Protein AF-A0A2D7PDH9-F1 (afdb_monomer)

Structure (mmCIF, N/CA/C/O backbone):
data_AF-A0A2D7PDH9-F1
#
_entry.id   AF-A0A2D7PDH9-F1
#
loop_
_atom_site.group_PDB
_atom_site.id
_atom_site.type_symbol
_atom_site.label_atom_id
_atom_site.label_alt_id
_atom_site.label_comp_id
_atom_site.label_asym_id
_atom_site.label_entity_id
_atom_site.label_seq_id
_atom_site.pdbx_PDB_ins_code
_atom_site.Cartn_x
_atom_site.Cartn_y
_atom_site.Cartn_z
_atom_site.occupancy
_atom_site.B_iso_or_equiv
_atom_site.auth_seq_id
_atom_site.auth_comp_id
_atom_site.auth_asym_id
_atom_site.auth_atom_id
_atom_site.pdbx_PDB_model_num
ATOM 1 N N . MET A 1 1 ? -12.455 -5.033 5.925 1.00 87.38 1 MET A N 1
ATOM 2 C CA . MET A 1 1 ? -11.081 -4.514 6.078 1.00 87.38 1 MET A CA 1
ATOM 3 C C . MET A 1 1 ? -10.428 -4.506 4.713 1.00 87.38 1 MET A C 1
ATOM 5 O O . MET A 1 1 ? -10.853 -5.300 3.883 1.00 87.38 1 MET A O 1
ATOM 9 N N . GLY A 1 2 ? -9.470 -3.625 4.465 1.00 92.81 2 GLY A N 1
ATOM 10 C CA . GLY A 1 2 ? -8.791 -3.594 3.174 1.00 92.81 2 GLY A CA 1
ATOM 11 C C . GLY A 1 2 ? -7.901 -2.378 2.990 1.00 92.81 2 GLY A C 1
ATOM 12 O O . GLY A 1 2 ? -7.930 -1.445 3.798 1.00 92.81 2 GLY A O 1
ATOM 13 N N . TRP A 1 3 ? -7.129 -2.418 1.910 1.00 94.12 3 TRP A N 1
ATOM 14 C CA . TRP A 1 3 ? -6.272 -1.325 1.483 1.00 94.12 3 TRP A CA 1
ATOM 15 C C . TRP A 1 3 ? -7.076 -0.176 0.893 1.00 94.12 3 TRP A C 1
ATOM 17 O O . TRP A 1 3 ? -8.004 -0.366 0.110 1.00 94.12 3 TRP A O 1
ATOM 27 N N . VAL A 1 4 ? -6.661 1.032 1.238 1.00 94.81 4 VAL A N 1
ATOM 28 C CA . VAL A 1 4 ? -7.054 2.261 0.564 1.00 94.81 4 VAL A CA 1
ATOM 29 C C . VAL A 1 4 ? -5.776 2.918 0.082 1.00 94.81 4 VAL A C 1
ATOM 31 O O . VAL A 1 4 ? -4.999 3.416 0.892 1.00 94.81 4 VAL A O 1
ATOM 34 N N . ILE A 1 5 ? -5.546 2.899 -1.230 1.00 94.19 5 ILE A N 1
ATOM 35 C CA . ILE A 1 5 ? -4.394 3.571 -1.830 1.00 94.19 5 ILE A CA 1
ATOM 36 C C . ILE A 1 5 ? -4.623 5.080 -1.741 1.00 94.19 5 ILE A C 1
ATOM 38 O O . ILE A 1 5 ? -5.625 5.593 -2.235 1.00 94.19 5 ILE A O 1
ATOM 42 N N . VAL A 1 6 ? -3.711 5.778 -1.069 1.00 95.06 6 VAL A N 1
ATOM 43 C CA . VAL A 1 6 ? -3.793 7.223 -0.820 1.00 95.06 6 VAL A CA 1
ATOM 44 C C . VAL A 1 6 ? -3.015 7.986 -1.880 1.00 95.06 6 VAL A C 1
ATOM 46 O O . VAL A 1 6 ? -3.506 8.972 -2.421 1.00 95.06 6 VAL A O 1
ATOM 49 N N . ASN A 1 7 ? -1.793 7.542 -2.169 1.00 94.75 7 ASN A N 1
ATOM 50 C CA . ASN A 1 7 ? -0.933 8.168 -3.161 1.00 94.75 7 ASN A CA 1
ATOM 51 C C . ASN A 1 7 ? 0.012 7.142 -3.787 1.00 94.75 7 ASN A C 1
ATOM 53 O O . ASN A 1 7 ? 0.399 6.169 -3.141 1.00 94.75 7 ASN A O 1
ATOM 57 N N . MET A 1 8 ? 0.420 7.401 -5.026 1.00 94.81 8 MET A N 1
ATOM 58 C CA . MET A 1 8 ? 1.429 6.617 -5.727 1.00 94.81 8 MET A CA 1
ATOM 59 C C . MET A 1 8 ? 2.386 7.538 -6.469 1.00 94.81 8 MET A C 1
ATOM 61 O O . MET A 1 8 ? 1.970 8.537 -7.056 1.00 94.81 8 MET A O 1
ATOM 65 N N . THR A 1 9 ? 3.660 7.164 -6.498 1.00 94.75 9 THR A N 1
ATOM 66 C CA . THR A 1 9 ? 4.702 7.910 -7.203 1.00 94.75 9 THR A CA 1
ATOM 67 C C . THR A 1 9 ? 5.213 7.093 -8.386 1.00 94.75 9 THR A C 1
ATOM 69 O O . THR A 1 9 ? 5.722 5.980 -8.218 1.00 94.75 9 THR A O 1
ATOM 72 N N . ARG A 1 10 ? 5.085 7.663 -9.592 1.00 94.44 10 ARG A N 1
ATOM 73 C CA . ARG A 1 10 ? 5.621 7.121 -10.852 1.00 94.44 10 ARG A CA 1
ATOM 74 C C . ARG A 1 10 ? 7.084 7.518 -11.002 1.00 94.44 10 ARG A C 1
ATOM 76 O O . ARG A 1 10 ? 7.435 8.679 -10.795 1.00 94.44 10 ARG A O 1
ATOM 83 N N . ASN A 1 11 ? 7.925 6.593 -11.445 1.00 92.19 11 ASN A N 1
ATOM 84 C CA . ASN A 1 11 ? 9.259 6.931 -11.907 1.00 92.19 11 ASN A CA 1
ATOM 85 C C . ASN A 1 11 ? 9.179 7.665 -13.250 1.00 92.19 11 ASN A C 1
ATOM 87 O O . ASN A 1 11 ? 8.713 7.116 -14.246 1.00 92.19 11 ASN A O 1
ATOM 91 N N 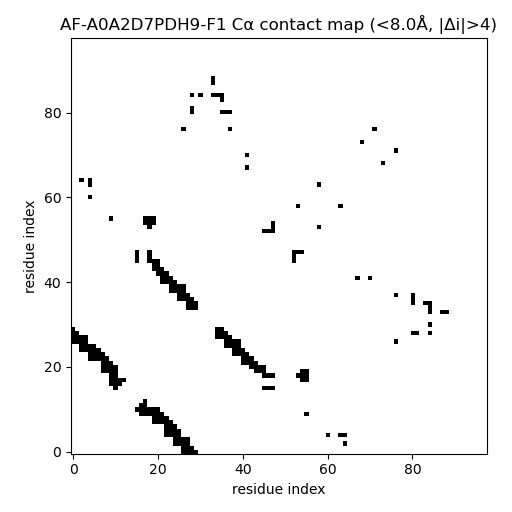. THR A 1 12 ? 9.668 8.897 -13.301 1.00 92.06 12 THR A N 1
ATOM 92 C CA . THR A 1 12 ? 9.619 9.737 -14.505 1.00 92.06 12 THR A CA 1
ATOM 93 C C . THR A 1 12 ? 10.931 9.752 -15.292 1.00 92.06 12 THR A C 1
ATOM 95 O O . THR A 1 12 ? 10.995 10.387 -16.346 1.00 92.06 12 THR A O 1
ATOM 98 N N . SER A 1 13 ? 11.973 9.046 -14.833 1.00 88.94 13 SER A N 1
ATOM 99 C CA . SER A 1 13 ? 13.305 9.095 -15.450 1.00 88.94 13 SER A CA 1
ATOM 100 C C . SER A 1 13 ? 14.073 7.766 -15.390 1.00 88.94 13 SER A C 1
ATOM 102 O O . SER A 1 13 ? 13.770 6.873 -14.601 1.00 88.94 13 SER A O 1
ATOM 104 N N . GLY A 1 14 ? 15.101 7.639 -16.233 1.00 84.38 14 GLY A N 1
ATOM 105 C CA . GLY A 1 14 ? 16.019 6.499 -16.210 1.00 84.38 14 GLY A CA 1
ATOM 106 C C . GLY A 1 14 ? 15.482 5.213 -16.866 1.00 84.38 14 GLY A C 1
ATOM 107 O O . GLY A 1 14 ? 14.459 5.234 -17.549 1.00 84.38 14 GLY A O 1
ATOM 108 N N . PRO A 1 15 ? 16.194 4.083 -16.699 1.00 79.81 15 PRO A N 1
ATOM 109 C CA . PRO A 1 15 ? 15.923 2.830 -17.418 1.00 79.81 15 PRO A CA 1
ATOM 110 C C . PRO A 1 15 ? 14.609 2.140 -17.019 1.00 79.81 15 PRO A C 1
ATOM 112 O O . PRO A 1 15 ? 14.073 1.366 -17.813 1.00 79.81 15 PRO A O 1
ATOM 115 N N . GLN A 1 16 ? 14.095 2.460 -15.826 1.00 86.00 16 GLN A N 1
ATOM 116 C CA . GLN A 1 16 ? 12.861 1.929 -15.233 1.00 86.00 16 GLN A CA 1
ATOM 117 C C . GLN A 1 16 ? 11.749 2.988 -15.204 1.00 86.00 16 GLN A C 1
ATOM 119 O O . GLN A 1 16 ? 10.954 3.070 -14.261 1.00 86.00 16 GLN A O 1
ATOM 124 N N . LYS A 1 17 ? 11.764 3.881 -16.201 1.00 86.62 17 LYS A N 1
ATOM 125 C CA . LYS A 1 17 ? 10.731 4.894 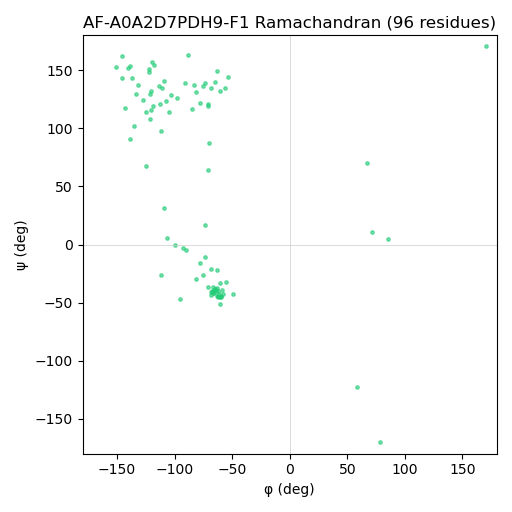-16.403 1.00 86.62 17 LYS A CA 1
ATOM 126 C C . LYS A 1 17 ? 9.361 4.215 -16.467 1.00 86.62 17 LYS A C 1
ATOM 128 O O . LYS A 1 17 ? 9.231 3.120 -17.003 1.00 86.62 17 LYS A O 1
ATOM 133 N N . ASP A 1 18 ? 8.356 4.891 -15.928 1.00 86.38 18 ASP A N 1
ATOM 134 C CA . ASP A 1 18 ? 6.958 4.461 -15.909 1.00 86.38 18 ASP A CA 1
ATOM 135 C C . ASP A 1 18 ? 6.643 3.284 -14.972 1.00 86.38 18 ASP A C 1
ATOM 137 O O . ASP A 1 18 ? 5.527 2.771 -14.986 1.00 86.38 18 ASP A O 1
ATOM 141 N N . GLY A 1 19 ? 7.582 2.900 -14.106 1.00 88.88 19 GLY A N 1
ATOM 142 C CA . GLY A 1 19 ? 7.324 2.004 -12.980 1.00 88.88 19 GLY A CA 1
ATOM 143 C C . GLY A 1 19 ? 6.886 2.743 -11.709 1.00 88.88 19 GLY A C 1
ATOM 144 O O . GLY A 1 19 ? 7.092 3.95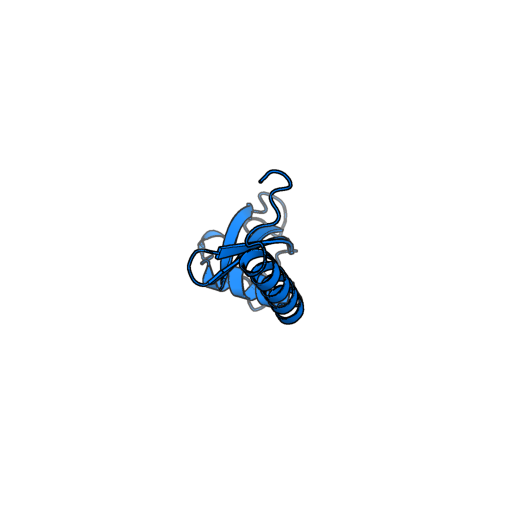0 -11.57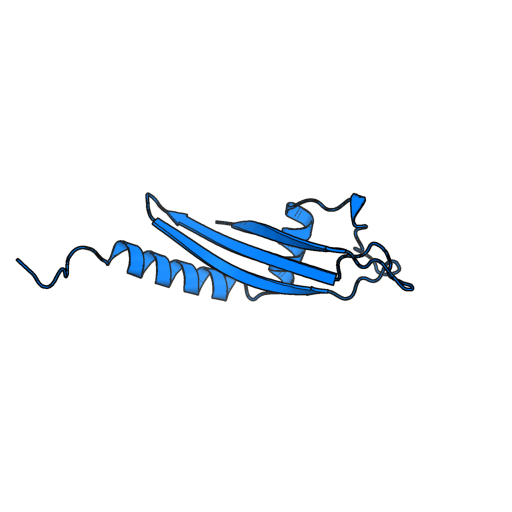5 1.00 88.88 19 GLY A O 1
ATOM 145 N N . VAL A 1 20 ? 6.300 2.024 -10.751 1.00 91.88 20 VAL A N 1
ATOM 146 C CA . VAL A 1 20 ? 5.958 2.562 -9.420 1.00 91.88 20 VAL A CA 1
ATOM 147 C C . VAL A 1 20 ? 7.191 2.539 -8.524 1.00 91.88 20 VAL A C 1
ATOM 149 O O . VAL A 1 20 ? 7.847 1.506 -8.425 1.00 91.88 20 VAL A O 1
ATOM 152 N N . ILE A 1 21 ? 7.489 3.653 -7.853 1.00 93.75 21 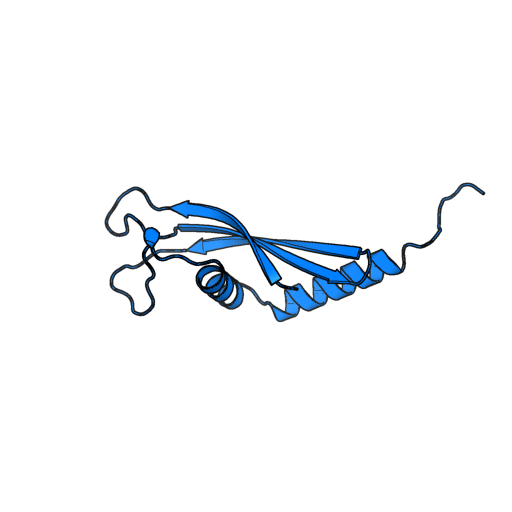ILE A N 1
ATOM 153 C CA . ILE A 1 21 ? 8.613 3.745 -6.901 1.00 93.75 21 ILE A CA 1
ATOM 154 C C . ILE A 1 21 ? 8.169 3.916 -5.455 1.00 93.75 21 ILE A C 1
ATOM 156 O O . ILE A 1 21 ? 8.890 3.511 -4.548 1.00 93.75 21 ILE A O 1
ATOM 160 N N . GLU A 1 22 ? 6.990 4.487 -5.219 1.00 94.19 22 GLU A N 1
ATOM 161 C CA . GLU A 1 22 ? 6.461 4.674 -3.868 1.00 94.19 22 GLU A CA 1
ATOM 162 C C . GLU A 1 22 ? 4.939 4.527 -3.863 1.00 94.19 22 GLU A C 1
ATOM 164 O O . GLU A 1 22 ? 4.261 4.960 -4.800 1.00 94.19 22 GLU A O 1
ATOM 169 N N . VAL A 1 23 ? 4.408 3.931 -2.796 1.00 95.88 23 VAL A N 1
ATOM 170 C CA . VAL A 1 23 ? 2.972 3.806 -2.529 1.00 95.88 23 VAL A CA 1
ATOM 171 C C . VAL A 1 23 ? 2.708 4.184 -1.077 1.00 95.88 23 VAL A C 1
ATOM 173 O O . VAL A 1 23 ? 3.332 3.653 -0.159 1.00 95.88 23 VAL A O 1
ATOM 176 N N . THR A 1 24 ? 1.746 5.078 -0.873 1.00 95.00 24 THR A N 1
ATOM 177 C CA . THR A 1 24 ? 1.158 5.361 0.437 1.00 95.00 24 THR A CA 1
ATOM 178 C C . THR A 1 24 ? -0.241 4.769 0.456 1.00 95.00 24 THR A C 1
ATOM 180 O O . THR A 1 24 ? -1.070 5.126 -0.384 1.00 95.00 24 THR A O 1
ATOM 183 N N . ALA A 1 25 ? -0.523 3.891 1.413 1.00 95.38 25 ALA A N 1
ATOM 184 C CA . ALA A 1 25 ? -1.831 3.267 1.565 1.00 95.38 25 ALA A CA 1
ATOM 185 C C . ALA A 1 25 ? -2.226 3.151 3.038 1.00 95.38 25 ALA A C 1
ATOM 187 O O . ALA A 1 25 ? -1.376 3.012 3.910 1.00 95.38 25 ALA A O 1
ATOM 188 N N . ASP A 1 26 ? -3.525 3.164 3.313 1.00 94.69 26 ASP A N 1
ATOM 189 C CA . ASP A 1 26 ? -4.077 2.856 4.628 1.00 94.69 26 ASP A CA 1
ATOM 190 C C . ASP A 1 26 ? -4.669 1.451 4.620 1.00 94.69 26 ASP A C 1
ATOM 192 O O . ASP A 1 26 ? -5.547 1.161 3.804 1.00 94.69 26 ASP A O 1
ATOM 196 N N . TYR A 1 27 ? -4.291 0.604 5.577 1.00 95.06 27 TYR A N 1
ATOM 197 C CA . TYR A 1 27 ? -5.086 -0.586 5.867 1.00 95.06 27 TYR A CA 1
ATOM 198 C C . TYR A 1 27 ? -6.200 -0.214 6.842 1.00 95.06 27 TYR A C 1
ATOM 200 O O . TYR A 1 27 ? -5.930 0.228 7.961 1.00 95.06 27 TYR A O 1
ATOM 208 N N . LYS A 1 28 ? -7.461 -0.344 6.420 1.00 94.56 28 LYS A N 1
ATOM 209 C CA . LYS A 1 28 ? -8.631 0.075 7.206 1.00 94.56 28 LYS A CA 1
ATOM 210 C C . LYS A 1 28 ? -9.417 -1.115 7.728 1.00 94.56 28 LYS A C 1
ATOM 212 O O . LYS A 1 28 ? -9.667 -2.082 7.009 1.00 94.56 28 LYS A O 1
ATOM 217 N N . MET A 1 29 ? -9.898 -0.999 8.960 1.00 93.88 29 MET A N 1
ATOM 218 C CA . MET A 1 29 ? -10.854 -1.917 9.568 1.00 93.88 29 MET A CA 1
ATOM 219 C C . MET A 1 29 ? -12.033 -1.121 10.126 1.00 93.88 29 MET A C 1
ATOM 221 O O . MET A 1 29 ? -11.858 -0.218 10.943 1.00 93.88 29 MET A O 1
ATOM 225 N N . THR A 1 30 ? -13.236 -1.477 9.684 1.00 92.94 30 THR A N 1
ATOM 226 C CA . THR A 1 30 ? -14.492 -0.872 10.130 1.00 92.94 30 THR A CA 1
ATOM 227 C C . THR A 1 30 ? -15.362 -1.951 10.747 1.00 92.94 30 THR A C 1
ATOM 229 O O . THR A 1 30 ? -15.551 -3.009 10.147 1.00 92.94 30 THR A O 1
ATOM 232 N N . GLU A 1 31 ? -15.908 -1.674 11.925 1.00 90.88 31 GLU A N 1
ATOM 233 C CA . GLU A 1 31 ? -16.896 -2.529 12.573 1.00 90.88 31 GLU A CA 1
ATOM 234 C C . GLU A 1 31 ? -17.933 -1.667 13.296 1.00 90.88 31 GLU A C 1
ATOM 236 O O . GLU A 1 31 ? -17.615 -0.904 14.216 1.00 90.88 31 GLU A O 1
ATOM 241 N N . GLY A 1 32 ? -19.189 -1.764 12.857 1.00 89.00 32 GLY A N 1
ATOM 242 C CA . GLY A 1 32 ? -20.247 -0.859 13.300 1.00 89.00 32 GLY A CA 1
ATOM 243 C C . GLY A 1 32 ? -19.896 0.599 12.989 1.00 89.00 32 GLY A C 1
ATOM 244 O O . GLY A 1 32 ? -19.639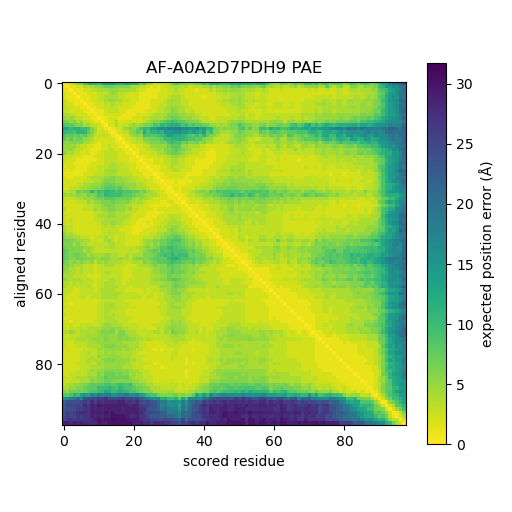 0.949 11.841 1.00 89.00 32 GLY A O 1
ATOM 245 N N . GLN A 1 33 ? -19.873 1.448 14.020 1.00 89.25 33 GLN A N 1
ATOM 246 C CA . GLN A 1 33 ? -19.548 2.878 13.904 1.00 89.25 33 GLN A CA 1
ATOM 247 C C . GLN A 1 33 ? -18.055 3.193 14.077 1.00 89.25 33 GLN A C 1
ATOM 249 O O . GLN A 1 33 ? -17.647 4.343 13.927 1.00 89.25 33 GLN A O 1
ATOM 254 N N . HIS A 1 34 ? -17.230 2.201 14.410 1.00 89.38 34 H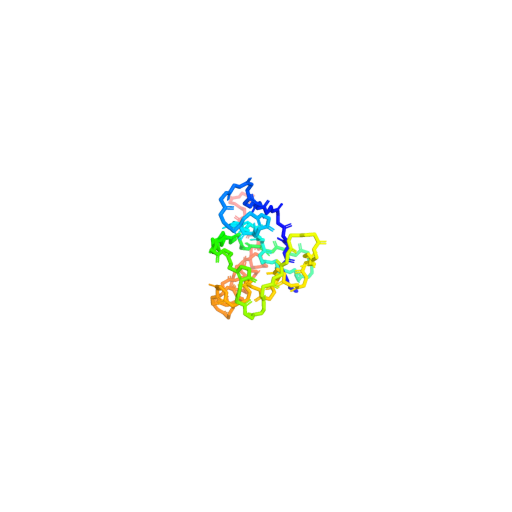IS A N 1
ATOM 255 C CA . HIS A 1 34 ? -15.812 2.421 14.657 1.00 89.38 34 HIS A CA 1
ATOM 256 C C . HIS A 1 34 ? -15.007 2.075 13.408 1.00 89.38 34 HIS A C 1
ATOM 258 O O . HIS A 1 34 ? -15.110 0.969 12.881 1.00 89.38 34 HIS A O 1
ATOM 264 N N . THR A 1 35 ? -14.186 3.021 12.955 1.00 92.56 35 THR A N 1
ATOM 265 C CA . THR A 1 35 ? -13.202 2.802 11.892 1.00 92.56 35 THR A CA 1
ATOM 266 C C . THR A 1 35 ? -11.820 3.122 12.433 1.00 92.56 35 THR A C 1
ATOM 268 O O . THR A 1 35 ? -11.609 4.184 13.013 1.00 92.56 35 THR A O 1
ATOM 271 N N . VAL A 1 36 ? -10.890 2.194 12.244 1.00 93.12 36 VAL A N 1
ATOM 272 C CA . VAL A 1 36 ? -9.470 2.358 12.554 1.00 93.12 36 VAL A CA 1
ATOM 273 C C . VAL A 1 36 ? -8.661 2.118 11.287 1.00 93.12 36 VAL A C 1
ATOM 275 O O . VAL A 1 36 ? -9.061 1.330 10.425 1.00 93.12 36 VAL A O 1
ATOM 278 N N . SER A 1 37 ? -7.532 2.803 11.156 1.00 94.38 37 SER A N 1
ATOM 279 C CA . SER A 1 37 ? -6.636 2.651 10.015 1.00 94.38 37 SER A CA 1
ATOM 280 C C . SER A 1 37 ? -5.180 2.644 10.450 1.00 94.38 37 SER A C 1
ATOM 282 O O . SER A 1 37 ? -4.833 3.204 11.492 1.00 94.38 37 SER A O 1
ATOM 284 N N . HIS A 1 38 ? -4.340 1.995 9.651 1.00 93.88 38 HIS A N 1
ATOM 285 C CA . HIS A 1 38 ? -2.894 2.017 9.811 1.00 93.88 38 HIS A CA 1
ATOM 286 C C . HIS A 1 38 ? -2.253 2.492 8.500 1.00 93.88 38 HIS A C 1
ATOM 288 O O . HIS A 1 38 ? -2.396 1.789 7.493 1.00 93.88 38 HIS A O 1
ATOM 294 N N . PRO A 1 39 ? -1.597 3.667 8.488 1.00 93.50 39 PRO A N 1
ATOM 295 C CA . PRO A 1 39 ? -0.926 4.178 7.302 1.00 93.50 39 PRO A CA 1
ATOM 296 C C . PRO A 1 39 ? 0.376 3.419 7.070 1.00 93.50 39 PRO A C 1
ATOM 298 O O . PRO A 1 39 ? 1.144 3.171 8.000 1.00 93.50 39 PRO A O 1
ATOM 301 N N . ILE A 1 40 ? 0.631 3.066 5.818 1.00 94.31 40 ILE A N 1
ATOM 302 C CA . ILE A 1 40 ? 1.796 2.304 5.392 1.00 94.31 40 ILE A CA 1
ATOM 303 C C . ILE A 1 40 ? 2.416 3.005 4.194 1.00 94.31 40 ILE A C 1
ATOM 305 O O . ILE A 1 40 ? 1.731 3.481 3.286 1.00 94.31 40 ILE A O 1
ATOM 309 N N . PHE A 1 41 ? 3.741 3.065 4.224 1.00 94.81 41 PHE A N 1
ATOM 310 C CA . PHE A 1 41 ? 4.556 3.645 3.178 1.00 94.81 41 PHE A CA 1
ATOM 311 C C . PHE A 1 41 ? 5.507 2.580 2.641 1.00 94.81 41 PHE A C 1
ATOM 313 O O . PHE A 1 41 ? 6.362 2.070 3.371 1.00 94.81 41 PHE A O 1
ATOM 320 N N . ALA A 1 42 ? 5.329 2.237 1.369 1.00 94.06 42 ALA A N 1
ATOM 321 C CA . ALA A 1 42 ? 6.108 1.226 0.677 1.00 94.06 42 ALA A CA 1
ATOM 322 C C . ALA A 1 42 ? 6.954 1.864 -0.424 1.00 94.06 42 ALA A C 1
ATOM 324 O O . ALA A 1 42 ? 6.476 2.716 -1.178 1.00 94.06 42 ALA A O 1
ATOM 325 N N . LYS A 1 43 ? 8.217 1.438 -0.514 1.00 93.19 43 LYS A N 1
ATOM 326 C CA . LYS A 1 43 ? 9.125 1.812 -1.600 1.00 93.19 43 LYS A CA 1
ATOM 327 C C . LYS A 1 43 ? 9.411 0.603 -2.469 1.00 93.19 43 LYS A C 1
ATOM 329 O O . LYS A 1 43 ? 9.735 -0.467 -1.961 1.00 93.19 43 LYS A O 1
ATOM 334 N N . PHE A 1 44 ? 9.356 0.810 -3.774 1.00 90.44 44 PHE A N 1
ATOM 335 C CA . PHE A 1 44 ? 9.584 -0.216 -4.776 1.00 90.44 44 PHE A CA 1
ATOM 336 C C . PHE A 1 44 ? 10.724 0.199 -5.698 1.00 90.44 44 PHE A C 1
ATOM 338 O O . PHE A 1 44 ? 10.976 1.380 -5.933 1.00 90.44 44 PHE A O 1
ATOM 345 N N . THR A 1 45 ? 11.427 -0.797 -6.224 1.00 89.94 45 THR A N 1
ATOM 346 C CA . THR A 1 45 ? 12.386 -0.610 -7.314 1.00 89.94 45 THR A CA 1
ATOM 347 C C . THR A 1 45 ? 11.798 -1.309 -8.533 1.00 89.94 45 THR A C 1
ATOM 349 O O . THR A 1 45 ? 11.870 -2.537 -8.596 1.00 89.94 45 THR A O 1
ATOM 352 N N . PRO A 1 46 ? 11.133 -0.577 -9.443 1.00 87.44 46 PRO A N 1
ATOM 353 C CA . PRO A 1 46 ? 10.491 -1.193 -10.590 1.00 87.44 46 PRO A CA 1
ATOM 354 C C . PRO A 1 46 ? 11.544 -1.825 -11.494 1.00 87.44 46 PRO A C 1
ATOM 356 O O . PRO A 1 46 ? 12.604 -1.240 -11.715 1.00 87.44 46 PRO A O 1
ATOM 359 N N . ASP A 1 47 ? 11.230 -3.006 -12.015 1.00 89.88 47 ASP A N 1
ATOM 360 C CA . ASP A 1 47 ? 12.067 -3.701 -12.981 1.00 89.88 47 ASP A CA 1
ATOM 361 C C . ASP A 1 47 ? 11.213 -4.256 -14.117 1.00 89.88 47 ASP A C 1
ATOM 363 O O . ASP A 1 47 ? 10.529 -5.263 -13.949 1.00 89.88 47 ASP A O 1
ATOM 367 N N . LYS A 1 48 ? 11.229 -3.570 -15.262 1.00 88.25 48 LYS A N 1
ATOM 368 C CA . LYS A 1 48 ? 10.420 -3.905 -16.441 1.00 88.25 48 LYS A CA 1
ATOM 369 C C . LYS A 1 48 ? 10.752 -5.267 -17.053 1.00 88.25 48 LYS A C 1
ATOM 371 O O . LYS A 1 48 ? 9.929 -5.806 -17.785 1.00 88.25 48 LYS A O 1
ATOM 376 N N . ASP A 1 49 ? 11.950 -5.782 -16.781 1.00 90.50 49 ASP A N 1
ATOM 377 C CA . ASP A 1 49 ? 12.441 -7.041 -17.338 1.00 90.50 49 ASP A CA 1
ATOM 378 C C . ASP A 1 49 ? 12.135 -8.231 -16.405 1.00 90.50 49 ASP A C 1
ATOM 380 O O . ASP A 1 49 ? 12.419 -9.380 -16.743 1.00 90.50 49 ASP A O 1
ATOM 384 N N . LYS A 1 50 ? 11.541 -7.973 -15.230 1.00 89.62 50 LYS A N 1
ATOM 385 C CA . LYS A 1 50 ? 11.179 -8.992 -14.244 1.00 89.62 50 LYS A CA 1
ATOM 386 C C . LYS A 1 50 ? 9.753 -9.501 -14.460 1.00 89.62 50 LYS A C 1
ATOM 388 O O . LYS A 1 50 ? 8.817 -8.721 -14.653 1.00 89.62 50 LYS A O 1
ATOM 393 N N . ASP A 1 51 ? 9.570 -10.813 -14.321 1.00 85.19 51 ASP A N 1
ATOM 394 C CA . ASP A 1 51 ? 8.242 -11.427 -14.295 1.00 85.19 51 ASP A CA 1
ATOM 395 C C . ASP A 1 51 ? 7.366 -10.813 -13.192 1.00 85.19 51 ASP A C 1
ATOM 397 O O . ASP A 1 51 ? 7.797 -10.623 -12.050 1.00 85.19 51 ASP A O 1
ATOM 401 N N . GLY A 1 52 ? 6.119 -10.500 -13.547 1.00 83.62 52 GLY A N 1
ATOM 402 C CA . GLY A 1 52 ? 5.168 -9.838 -12.651 1.00 83.62 52 GLY A CA 1
ATOM 403 C C . GLY A 1 52 ? 5.273 -8.310 -12.620 1.00 83.62 52 GLY A C 1
ATOM 404 O O . GLY A 1 52 ? 4.546 -7.680 -11.852 1.00 83.62 52 GLY A O 1
ATOM 405 N N . TYR A 1 53 ? 6.121 -7.692 -13.451 1.00 88.94 53 TYR A N 1
ATOM 406 C CA . TYR A 1 53 ? 6.088 -6.244 -13.650 1.00 88.94 53 TYR A CA 1
ATOM 407 C C . TYR A 1 53 ? 4.734 -5.785 -14.205 1.00 88.94 53 TYR A C 1
ATOM 409 O O . TYR A 1 53 ? 4.235 -6.311 -15.202 1.00 88.94 53 TYR A O 1
ATOM 417 N N . VAL A 1 54 ? 4.168 -4.747 -13.589 1.00 90.75 54 VAL A N 1
ATOM 418 C CA . VAL A 1 54 ? 2.954 -4.080 -14.067 1.00 90.75 54 VAL A CA 1
ATOM 419 C C . VAL A 1 54 ? 3.296 -2.631 -14.379 1.00 90.75 54 VAL A C 1
ATOM 421 O O . VAL A 1 54 ? 3.726 -1.875 -13.507 1.00 90.75 54 VAL A O 1
ATOM 424 N N . ALA A 1 55 ? 3.111 -2.248 -15.642 1.00 90.12 55 ALA A N 1
ATOM 425 C CA . ALA A 1 55 ? 3.300 -0.874 -16.087 1.00 90.12 55 ALA A CA 1
ATOM 426 C C . ALA A 1 55 ? 2.299 0.065 -15.403 1.00 90.12 55 ALA A C 1
ATOM 428 O O . ALA A 1 55 ? 1.162 -0.330 -15.145 1.00 90.12 55 ALA A O 1
ATOM 429 N N . TRP A 1 56 ? 2.697 1.322 -15.183 1.00 90.06 56 TRP A N 1
ATOM 430 C CA . TRP A 1 56 ? 1.862 2.321 -14.509 1.00 90.06 56 TRP A CA 1
ATOM 431 C C . TRP A 1 56 ? 0.437 2.421 -15.065 1.00 90.06 56 TRP A C 1
ATOM 433 O O . TRP A 1 56 ? -0.527 2.486 -14.309 1.00 90.06 56 TRP A O 1
ATOM 443 N N . ASP A 1 57 ? 0.297 2.399 -16.388 1.00 90.62 57 ASP A N 1
ATOM 444 C CA . ASP A 1 57 ? -0.997 2.592 -17.047 1.00 90.62 57 ASP A CA 1
ATOM 445 C C . ASP A 1 57 ? -1.932 1.368 -16.907 1.00 90.62 57 ASP A C 1
ATOM 447 O O . ASP A 1 57 ? -3.122 1.470 -17.190 1.00 90.62 57 ASP A O 1
ATOM 451 N N . ASN A 1 58 ? -1.416 0.231 -16.421 1.00 91.75 58 ASN A N 1
ATOM 452 C CA . ASN A 1 58 ? -2.159 -1.014 -16.192 1.00 91.75 58 ASN A CA 1
ATOM 453 C C . ASN A 1 58 ? -2.413 -1.303 -14.703 1.00 91.75 58 ASN A C 1
ATOM 455 O O . ASN A 1 58 ? -2.887 -2.386 -14.356 1.00 91.75 58 ASN A O 1
ATOM 459 N N . LEU A 1 59 ? -2.062 -0.378 -13.809 1.00 92.81 59 LEU A N 1
ATOM 460 C CA . LEU A 1 59 ? -2.245 -0.569 -12.375 1.00 92.81 59 LEU A CA 1
ATOM 461 C C . LEU A 1 59 ? -3.725 -0.580 -12.010 1.00 92.81 59 LEU A C 1
ATOM 463 O O . LEU A 1 59 ? -4.487 0.308 -12.395 1.00 92.81 59 LEU A O 1
ATOM 467 N N . THR A 1 60 ? -4.102 -1.541 -11.175 1.00 92.44 60 THR A N 1
ATOM 468 C CA . THR A 1 60 ? -5.395 -1.544 -10.495 1.00 92.44 60 THR A CA 1
ATOM 469 C C . THR A 1 60 ? -5.186 -1.526 -8.980 1.00 92.44 60 THR A C 1
ATOM 471 O O . THR A 1 60 ? -4.122 -1.937 -8.499 1.00 92.44 60 THR A O 1
ATOM 474 N N . PRO A 1 61 ? -6.177 -1.066 -8.197 1.00 88.75 61 PRO A N 1
ATOM 475 C CA . PRO A 1 61 ? -6.098 -1.105 -6.740 1.00 88.75 61 PRO A CA 1
ATOM 476 C C . PRO A 1 61 ? -5.833 -2.509 -6.184 1.00 88.75 61 PRO A C 1
ATOM 478 O O . PRO A 1 61 ? -5.149 -2.637 -5.175 1.00 88.75 61 PRO A O 1
ATOM 481 N N . GLU A 1 62 ? -6.331 -3.559 -6.841 1.00 91.25 62 GLU A N 1
ATOM 482 C CA . GLU A 1 62 ? -6.124 -4.954 -6.441 1.00 91.25 62 GLU A CA 1
ATOM 483 C C . GLU A 1 62 ? -4.666 -5.381 -6.625 1.00 91.25 62 GLU A C 1
ATOM 485 O O . GLU A 1 62 ? -4.090 -5.992 -5.727 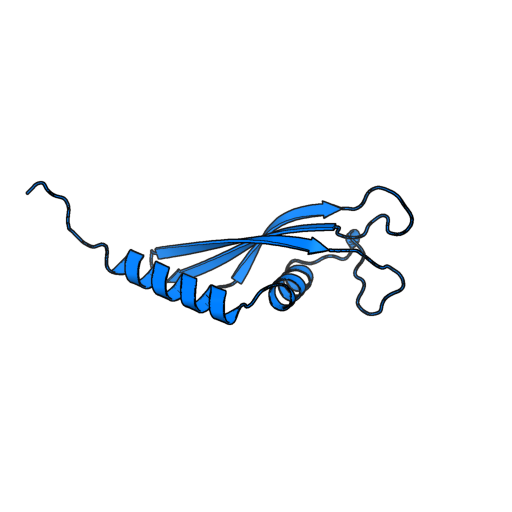1.00 91.25 62 GLU A O 1
ATOM 490 N N . ILE A 1 63 ? -4.051 -5.011 -7.755 1.00 93.50 63 ILE A N 1
ATOM 491 C CA . ILE A 1 63 ? -2.632 -5.280 -8.021 1.00 93.50 63 ILE A CA 1
ATOM 492 C C . ILE A 1 63 ? -1.773 -4.596 -6.959 1.00 93.50 63 ILE A C 1
ATOM 494 O O . ILE A 1 63 ? -0.953 -5.242 -6.311 1.00 93.50 63 ILE A O 1
ATOM 498 N N . VAL A 1 64 ? -1.999 -3.303 -6.723 1.00 91.62 64 VAL A N 1
ATOM 499 C CA . VAL A 1 64 ? -1.224 -2.549 -5.730 1.00 91.62 64 VAL A CA 1
ATOM 500 C C . VAL A 1 64 ? -1.486 -3.079 -4.320 1.00 91.62 64 VAL A C 1
ATOM 502 O O . VAL A 1 64 ? -0.552 -3.206 -3.538 1.00 91.62 64 VAL A O 1
ATOM 505 N N . GLY A 1 65 ? -2.728 -3.453 -4.003 1.00 92.12 65 GLY A N 1
ATOM 506 C CA . GLY A 1 65 ? -3.088 -4.094 -2.739 1.00 92.12 65 GLY A CA 1
ATOM 507 C C . GLY A 1 65 ? -2.314 -5.390 -2.494 1.00 92.12 65 GLY A C 1
ATOM 508 O O . GLY A 1 65 ? -1.788 -5.566 -1.401 1.00 92.12 65 GLY A O 1
ATOM 509 N N . SER A 1 66 ? -2.155 -6.236 -3.518 1.00 92.19 66 SER A N 1
ATOM 510 C CA . SER A 1 66 ? -1.347 -7.459 -3.405 1.00 92.19 66 SER A CA 1
ATOM 511 C C . SER A 1 66 ? 0.130 -7.167 -3.118 1.00 92.19 66 SER A C 1
ATOM 513 O O . SER A 1 66 ? 0.743 -7.835 -2.294 1.00 92.19 66 SER A O 1
ATOM 515 N N . TRP A 1 67 ? 0.692 -6.102 -3.702 1.00 92.75 67 TRP A N 1
ATOM 516 C CA . TRP A 1 67 ? 2.066 -5.689 -3.397 1.00 92.75 67 TRP A CA 1
ATOM 517 C C . TRP A 1 67 ? 2.212 -5.192 -1.965 1.00 92.75 67 TRP A C 1
ATOM 519 O O . TRP A 1 67 ? 3.244 -5.410 -1.337 1.00 92.75 67 TRP A O 1
ATOM 529 N N . MET A 1 68 ? 1.191 -4.506 -1.448 1.00 93.31 68 MET A N 1
ATOM 530 C CA . MET A 1 68 ? 1.172 -4.074 -0.056 1.00 93.31 68 MET A CA 1
ATOM 531 C C . MET A 1 68 ? 1.062 -5.274 0.889 1.00 93.31 68 MET A C 1
ATOM 533 O O . MET A 1 68 ? 1.760 -5.282 1.899 1.00 93.31 68 MET A O 1
ATOM 537 N N . ASP A 1 69 ? 0.254 -6.286 0.551 1.00 92.50 69 ASP A N 1
ATOM 538 C CA . ASP A 1 69 ? 0.157 -7.541 1.311 1.00 92.50 69 ASP A CA 1
ATOM 539 C C . ASP A 1 69 ? 1.511 -8.265 1.400 1.00 92.50 69 ASP A C 1
ATOM 541 O O . ASP A 1 69 ? 1.859 -8.756 2.470 1.00 92.50 69 ASP A O 1
ATOM 545 N N . ASP A 1 70 ? 2.301 -8.270 0.321 1.00 90.62 70 ASP A N 1
ATOM 546 C CA . ASP A 1 70 ? 3.650 -8.858 0.308 1.00 90.62 70 ASP A CA 1
ATOM 547 C C . ASP A 1 70 ? 4.699 -7.988 1.030 1.00 90.62 70 ASP A C 1
ATOM 549 O O . ASP A 1 70 ? 5.718 -8.491 1.510 1.00 90.62 70 ASP A O 1
ATOM 553 N N . TYR A 1 71 ? 4.484 -6.669 1.092 1.00 91.38 71 TYR A N 1
ATOM 554 C CA . TYR A 1 71 ? 5.431 -5.716 1.679 1.00 91.38 71 TYR A CA 1
ATOM 555 C C . TYR A 1 71 ? 5.343 -5.645 3.208 1.00 91.38 71 TYR A C 1
ATOM 557 O O . TYR A 1 71 ? 6.339 -5.331 3.867 1.00 91.38 71 TYR A O 1
ATOM 565 N N . VAL A 1 72 ? 4.167 -5.899 3.791 1.00 91.81 72 VAL A N 1
ATOM 566 C CA . VAL A 1 72 ? 3.961 -5.819 5.245 1.00 91.81 72 VAL A CA 1
ATOM 567 C C . VAL A 1 72 ? 3.557 -7.144 5.866 1.00 91.81 72 VAL A C 1
ATOM 569 O O . VAL A 1 72 ? 2.898 -7.973 5.254 1.00 91.81 72 VAL A O 1
ATOM 572 N N . ASP A 1 73 ? 3.865 -7.302 7.152 1.00 93.50 73 ASP A N 1
ATOM 573 C CA . ASP A 1 73 ? 3.249 -8.341 7.974 1.00 93.50 73 ASP A CA 1
ATOM 574 C C . ASP A 1 73 ? 1.775 -7.985 8.227 1.00 93.50 73 ASP A C 1
ATOM 576 O O . ASP A 1 73 ? 1.414 -7.307 9.198 1.00 93.50 73 ASP A O 1
ATOM 580 N N . LEU A 1 74 ? 0.920 -8.407 7.296 1.00 90.88 74 LEU A N 1
ATOM 581 C CA . LEU A 1 74 ? -0.504 -8.108 7.318 1.00 90.88 74 LEU A CA 1
ATOM 582 C C . LEU A 1 74 ? -1.193 -8.664 8.571 1.00 90.88 74 LEU A C 1
ATOM 584 O O . LEU A 1 74 ? -2.126 -8.044 9.085 1.00 90.88 74 LEU A O 1
ATOM 588 N N . GLU A 1 75 ? -0.740 -9.804 9.090 1.00 92.50 75 GLU A N 1
ATOM 589 C CA . GLU A 1 75 ? -1.312 -10.414 10.292 1.00 92.50 75 GLU A CA 1
ATOM 590 C C . GLU A 1 75 ? -1.017 -9.568 11.534 1.00 92.50 75 GLU A C 1
ATOM 592 O O . GLU A 1 75 ? -1.919 -9.307 12.336 1.00 92.50 75 GLU A O 1
ATOM 597 N N . ASN A 1 76 ? 0.197 -9.026 11.646 1.00 93.25 76 ASN A N 1
ATOM 598 C CA . ASN A 1 76 ? 0.525 -8.065 12.697 1.00 93.25 76 ASN A CA 1
ATOM 599 C C . ASN A 1 76 ? -0.298 -6.770 12.568 1.00 93.25 76 ASN A C 1
ATOM 601 O O . ASN A 1 76 ? -0.881 -6.297 13.548 1.00 93.25 76 ASN A O 1
ATOM 605 N N . VAL A 1 77 ? -0.443 -6.225 11.354 1.00 93.06 77 VAL A N 1
ATOM 606 C CA . VAL A 1 77 ? -1.281 -5.033 11.118 1.00 93.06 77 VAL A CA 1
ATOM 607 C C . VAL A 1 77 ? -2.739 -5.295 11.515 1.00 93.06 77 VAL A C 1
ATOM 609 O O . VAL A 1 77 ? -3.344 -4.481 12.220 1.00 93.06 77 VAL A O 1
ATOM 612 N N . LYS A 1 78 ? -3.309 -6.445 11.136 1.00 93.25 78 LYS A N 1
ATOM 613 C CA . LYS A 1 78 ? -4.667 -6.851 11.537 1.00 93.25 78 LYS A CA 1
ATOM 614 C C . LYS A 1 78 ? -4.798 -6.991 13.052 1.00 93.25 78 LYS A C 1
ATOM 616 O O . LYS A 1 78 ? -5.794 -6.525 13.613 1.00 93.25 78 LYS A O 1
ATOM 621 N N . ALA A 1 79 ? -3.813 -7.584 13.727 1.00 94.12 79 ALA A N 1
ATOM 622 C CA . ALA A 1 79 ? -3.806 -7.713 15.182 1.00 94.12 79 ALA A CA 1
ATOM 623 C C . ALA A 1 79 ? -3.779 -6.337 15.871 1.00 94.12 79 ALA A C 1
ATOM 625 O O . ALA A 1 79 ? -4.575 -6.074 16.779 1.00 94.12 79 ALA A O 1
ATOM 626 N N . LEU A 1 80 ? -2.934 -5.420 15.387 1.00 93.56 80 LEU A N 1
ATOM 627 C CA . LEU A 1 80 ? -2.844 -4.049 15.889 1.00 93.56 80 LEU A CA 1
ATOM 628 C C . LEU A 1 80 ? -4.153 -3.276 15.692 1.00 93.56 80 LEU A C 1
ATOM 630 O O . LEU A 1 80 ? -4.629 -2.611 16.620 1.00 93.56 80 LEU A O 1
ATOM 634 N N . LEU A 1 81 ? -4.772 -3.379 14.514 1.00 93.94 81 LEU A N 1
ATOM 635 C CA . LEU A 1 81 ? -6.058 -2.736 14.248 1.00 93.94 81 LEU A CA 1
ATOM 636 C C . LEU A 1 81 ? -7.178 -3.336 15.091 1.00 93.94 81 LEU A C 1
ATOM 638 O O . LEU A 1 81 ? -7.973 -2.583 15.647 1.00 93.94 81 LEU A O 1
ATOM 642 N N . THR A 1 82 ? -7.205 -4.655 15.271 1.00 94.12 82 THR A N 1
ATOM 643 C CA . THR A 1 82 ? -8.188 -5.329 16.131 1.00 94.12 82 THR A CA 1
ATOM 644 C C . THR A 1 82 ? -8.075 -4.843 17.577 1.00 94.12 82 THR A C 1
ATOM 646 O O . THR A 1 82 ? -9.079 -4.473 18.188 1.00 94.12 82 THR A O 1
ATOM 649 N N . ALA A 1 83 ? -6.855 -4.743 18.118 1.00 93.00 83 ALA A N 1
ATOM 650 C CA . ALA A 1 83 ? -6.623 -4.202 19.457 1.00 93.00 83 ALA A CA 1
ATOM 651 C C . ALA A 1 83 ? -7.026 -2.719 19.565 1.00 93.00 83 ALA A C 1
ATOM 653 O O . ALA A 1 83 ? -7.624 -2.295 20.557 1.00 93.00 83 ALA A O 1
ATOM 654 N N . THR A 1 84 ? -6.733 -1.922 18.535 1.00 91.75 84 THR A N 1
ATOM 655 C CA . THR A 1 84 ? -7.103 -0.498 18.477 1.00 91.75 84 THR A CA 1
ATOM 656 C C . THR A 1 84 ? -8.618 -0.317 18.414 1.00 91.75 84 THR A C 1
ATOM 658 O O . THR A 1 84 ? -9.174 0.525 19.118 1.00 91.75 84 THR A O 1
ATOM 661 N N . LEU A 1 85 ? -9.304 -1.142 17.628 1.00 91.75 85 LEU A N 1
ATOM 662 C CA . LEU A 1 85 ? -10.753 -1.143 17.492 1.00 91.75 85 LEU A CA 1
ATOM 663 C C . LEU A 1 85 ? -11.437 -1.578 18.794 1.00 91.75 85 LEU A C 1
ATOM 665 O O . LEU A 1 85 ? -12.407 -0.951 19.214 1.00 91.75 85 LEU A O 1
ATOM 669 N N . ALA A 1 86 ? -10.905 -2.598 19.474 1.00 90.12 86 ALA A N 1
ATOM 670 C CA . ALA A 1 86 ? -11.381 -3.016 20.791 1.00 90.12 86 ALA A CA 1
ATOM 671 C C . ALA A 1 86 ? -11.264 -1.877 21.818 1.00 90.12 86 ALA A C 1
ATOM 673 O O . ALA A 1 86 ? -12.233 -1.584 22.518 1.00 90.12 86 ALA A O 1
ATOM 674 N N . LYS A 1 87 ? -10.128 -1.162 21.837 1.00 87.62 87 LYS A N 1
ATOM 675 C CA . LYS A 1 87 ? -9.950 0.049 22.659 1.00 87.62 87 LYS A CA 1
ATOM 676 C C . LYS A 1 87 ? -10.924 1.166 22.272 1.00 87.62 87 LYS A C 1
ATOM 678 O O . LYS A 1 87 ? -11.443 1.858 23.142 1.00 87.62 87 LYS A O 1
ATOM 683 N N . ALA A 1 88 ? -11.183 1.362 20.980 1.00 85.56 88 ALA A N 1
ATOM 684 C CA . ALA A 1 88 ? -12.123 2.376 20.503 1.00 85.56 88 ALA A CA 1
ATOM 685 C C . ALA A 1 88 ? -13.567 2.074 20.939 1.00 85.56 88 ALA A C 1
ATOM 687 O O . ALA A 1 88 ? -14.288 2.989 21.329 1.00 85.56 88 ALA A O 1
ATOM 688 N N . LYS A 1 89 ? -13.961 0.795 20.941 1.00 84.31 89 LYS A N 1
ATOM 689 C CA . LYS A 1 89 ? -15.260 0.327 21.448 1.00 84.31 89 LYS A CA 1
ATOM 690 C C . LYS A 1 89 ? -15.367 0.416 22.970 1.00 84.31 89 LYS A C 1
ATOM 692 O O . LYS A 1 89 ? -16.440 0.715 23.489 1.00 84.31 89 LYS A O 1
ATOM 697 N N . SER A 1 90 ? -14.272 0.149 23.688 1.00 76.50 90 SER A N 1
ATOM 698 C CA . SER A 1 90 ? -14.248 0.172 25.154 1.00 76.50 90 SER A CA 1
ATOM 699 C C . SER A 1 90 ? -14.174 1.584 25.735 1.00 76.50 90 SER A C 1
ATOM 701 O O . SER A 1 90 ? -14.483 1.760 26.910 1.00 76.50 90 SER A O 1
ATOM 703 N N . LYS A 1 91 ? -13.817 2.605 24.939 1.00 63.03 91 LYS A N 1
ATOM 704 C CA . LYS A 1 91 ? -13.932 4.025 25.315 1.00 63.03 91 LYS A CA 1
ATOM 705 C C . LYS A 1 91 ? -15.403 4.471 25.360 1.00 63.03 91 LYS A C 1
ATOM 707 O O . LYS A 1 91 ? -15.834 5.351 24.622 1.00 63.03 91 LYS A O 1
ATOM 712 N N . LYS A 1 92 ? -16.179 3.885 26.272 1.00 56.03 92 LYS A N 1
ATOM 713 C CA . LYS A 1 92 ? -17.417 4.462 26.800 1.00 56.0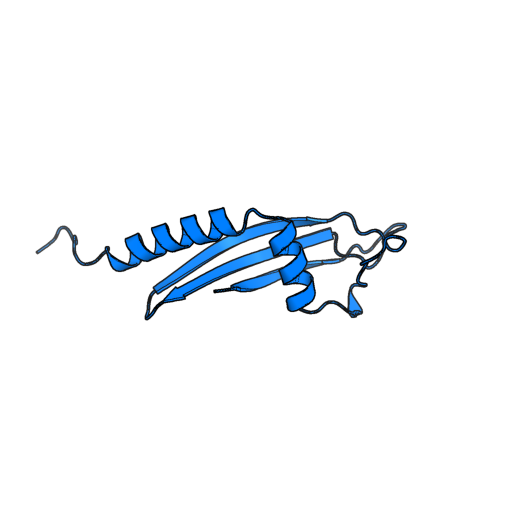3 92 LYS A CA 1
ATOM 714 C C . LYS A 1 92 ? -17.141 4.971 28.218 1.00 56.03 92 LYS A C 1
ATOM 716 O O . LYS A 1 92 ? -16.945 4.181 29.126 1.00 56.03 92 LYS A O 1
ATOM 721 N N . SER A 1 93 ? -17.224 6.293 28.375 1.00 53.94 93 SER A N 1
ATOM 722 C CA . SER A 1 93 ? -17.510 7.001 29.633 1.00 53.94 93 SER A CA 1
ATOM 723 C C . SER A 1 93 ? -16.469 6.947 30.764 1.00 53.94 93 SER A C 1
ATOM 725 O O . SER A 1 93 ? -16.767 6.475 31.854 1.00 53.94 93 SER A O 1
ATOM 727 N N . GLU A 1 94 ? -15.331 7.611 30.582 1.00 53.84 94 GLU A N 1
ATOM 728 C CA . GLU A 1 94 ? -14.661 8.294 31.702 1.00 53.84 94 GLU A CA 1
ATOM 729 C C . GLU A 1 94 ? -14.455 9.761 31.313 1.00 53.84 94 GLU A C 1
ATOM 731 O O . GLU A 1 94 ? -13.351 10.221 31.035 1.00 53.84 94 GLU A O 1
ATOM 736 N N . LEU A 1 95 ? -15.564 10.499 31.191 1.00 56.75 95 LEU A N 1
ATOM 737 C CA . LEU A 1 95 ? -15.492 11.957 31.229 1.00 56.75 95 LEU A CA 1
ATOM 738 C C . LEU A 1 95 ? -15.351 12.349 32.711 1.00 56.75 95 LEU A C 1
ATOM 740 O O . LEU A 1 95 ? -16.236 11.991 33.488 1.00 56.75 95 LEU A O 1
ATOM 744 N N . PRO A 1 96 ? -14.286 13.066 33.117 1.00 60.44 96 PRO A N 1
ATOM 745 C CA . PRO A 1 96 ? -13.963 13.346 34.524 1.00 60.44 96 PRO A CA 1
ATOM 746 C C . PRO A 1 96 ? -14.877 14.389 35.196 1.00 60.44 96 PRO A C 1
ATOM 748 O O . PRO A 1 96 ? -14.540 14.928 36.246 1.00 60.44 96 PRO A O 1
ATOM 751 N N . TRP A 1 97 ? -16.036 14.684 34.608 1.00 58.41 97 TRP A N 1
ATOM 752 C CA . TRP A 1 97 ? -17.005 15.638 35.141 1.00 58.41 97 TRP A CA 1
ATOM 753 C C . TRP A 1 97 ? -18.423 15.087 34.975 1.00 58.41 97 TRP A C 1
ATOM 755 O O . TRP A 1 97 ? -19.082 15.300 33.954 1.00 58.41 97 TRP A O 1
ATOM 765 N N . LYS A 1 98 ? -18.878 14.371 36.003 1.00 49.03 98 LYS A N 1
ATOM 766 C CA . LYS A 1 98 ? -20.284 14.266 36.396 1.00 49.03 98 LYS A CA 1
ATOM 767 C C . LYS A 1 98 ? -20.389 14.394 37.904 1.00 49.03 98 LYS A C 1
ATOM 769 O O . LYS A 1 98 ? -19.497 13.846 38.585 1.00 49.03 98 LYS A O 1
#

Nearest PDB structures (foldseek):
  4wpy-assembly1_A-2  TM=3.766E-01  e=6.343E-01  Mycobacterium tuberculosis H37Rv
  7jij-assembly1_B  TM=6.383E-01  e=3.148E+00  Homo sapiens
  8i9p-assembly1_LT  TM=3.262E-01  e=1.846E+00  Thermochaetoides thermophila DSM 1495
  6m9y-assembly1_D  TM=4.134E-01  e=9.721E+00  Branchiostoma floridae

Radius of gyration: 17.87 Å; Cα contacts (8 Å, |Δi|>4): 132; chains: 1; bounding box: 36×27×54 Å

Sequence (98 aa):
MGWVIVNMTRNTSGPQKDGVIEVTADYKMTEGQHTVSHPIFAKFTPDKDKDGYVAWDNLTPEIVGSWMDDYVDLENVKALLTATLAKAKSKKSELPWK

Secondary structure (DSSP, 8-state):
-EEEEEEEEE--SSTTTTSEEEEEEEEEEEETTEEEEEEEEEE----TTSTT---GGG--HHHHHHHHHHHS-HHHHHHHHHHHHHHHHH-----S--

pLDDT: mean 88.47, std 10.18, range [49.03, 95.88]

Foldseek 3Di:
DFKDWDDWDAACDDPQHQATFKTWIWDWDDDDPDIDIDIDIDGDDADPVDPLGDGNVRDDPVSVRVVVVVRDPVVVVVVVRVVVRVVVVVPDDPPVDD

Mean predicted aligned error: 6.23 Å

Solvent-accessible surface area (backbone atoms only — not comparable to full-atom values): 5972 Å² total; per-residue (Å²): 110,49,74,41,82,74,46,74,39,69,32,88,57,73,97,43,47,46,19,53,36,35,40,34,30,30,46,34,44,69,59,93,91,48,73,42,71,48,82,44,80,48,77,49,83,49,48,84,89,44,92,87,58,67,52,57,94,72,66,46,74,66,60,55,42,52,53,51,53,75,72,43,68,54,66,59,53,50,51,52,46,51,55,50,46,51,52,59,69,63,69,68,84,86,68,97,80,128